Protein AF-A0A183SSN2-F1 (afdb_monomer_lite)

Radius of gyration: 12.51 Å; chains: 1; bounding box: 33×31×22 Å

Structure (mmCIF, N/CA/C/O backbone):
data_AF-A0A183SSN2-F1
#
_entry.id   AF-A0A183SSN2-F1
#
loop_
_atom_site.group_PDB
_atom_site.id
_atom_site.type_symbol
_atom_site.label_atom_id
_atom_site.label_alt_id
_atom_site.label_comp_id
_atom_site.label_asym_id
_atom_site.label_entity_id
_atom_site.label_seq_id
_atom_site.pdbx_PDB_ins_code
_atom_site.Cartn_x
_atom_site.Cartn_y
_atom_site.Cartn_z
_atom_site.occupancy
_atom_site.B_iso_or_equiv
_atom_site.auth_seq_id
_atom_site.auth_comp_id
_atom_site.auth_asym_id
_atom_site.auth_atom_id
_atom_site.pdbx_PDB_model_num
ATOM 1 N N . MET A 1 1 ? 4.564 11.929 6.408 1.00 53.88 1 MET A N 1
ATOM 2 C CA . MET A 1 1 ? 3.919 10.740 5.796 1.00 53.88 1 MET A CA 1
ATOM 3 C C . MET A 1 1 ? 4.933 9.597 5.706 1.00 53.88 1 MET A C 1
ATOM 5 O O . MET A 1 1 ? 5.938 9.748 5.029 1.00 53.88 1 MET A O 1
ATOM 9 N N . GLN A 1 2 ? 4.714 8.473 6.397 1.00 69.69 2 GLN A N 1
ATOM 10 C CA . GLN A 1 2 ? 5.642 7.323 6.456 1.00 69.69 2 GLN A CA 1
ATOM 11 C C . GLN A 1 2 ? 5.440 6.337 5.282 1.00 69.69 2 GLN A C 1
ATOM 13 O O . GLN A 1 2 ? 5.153 5.157 5.482 1.00 69.69 2 GLN A O 1
ATOM 18 N N . LEU A 1 3 ? 5.568 6.802 4.034 1.00 72.56 3 LEU A N 1
ATOM 19 C CA . LEU A 1 3 ? 5.409 5.934 2.851 1.00 72.56 3 LEU A CA 1
ATOM 20 C C . LEU A 1 3 ? 6.452 4.813 2.800 1.00 72.56 3 LEU A C 1
ATOM 22 O O . LEU A 1 3 ? 6.132 3.713 2.372 1.00 72.56 3 LEU A O 1
ATOM 26 N N . ARG A 1 4 ? 7.673 5.069 3.295 1.00 77.31 4 ARG A N 1
ATOM 27 C CA . ARG A 1 4 ? 8.749 4.066 3.370 1.00 77.31 4 ARG A CA 1
ATOM 28 C C . ARG A 1 4 ? 8.336 2.844 4.192 1.00 77.31 4 ARG A C 1
ATOM 30 O O . ARG A 1 4 ? 8.524 1.718 3.752 1.00 77.31 4 ARG A O 1
ATOM 37 N N . TRP A 1 5 ? 7.720 3.070 5.352 1.00 77.75 5 TRP A N 1
ATOM 38 C CA . TRP A 1 5 ? 7.252 1.998 6.232 1.00 77.75 5 TRP A CA 1
ATOM 39 C C . TRP A 1 5 ? 6.033 1.266 5.652 1.00 77.75 5 TRP A C 1
ATOM 41 O O . TRP A 1 5 ? 5.928 0.051 5.758 1.00 77.75 5 TRP A O 1
ATOM 51 N N . ARG A 1 6 ? 5.147 1.987 4.951 1.00 76.69 6 ARG A N 1
ATOM 52 C CA . ARG A 1 6 ? 3.996 1.389 4.253 1.00 76.69 6 ARG A CA 1
ATOM 53 C C . ARG A 1 6 ? 4.405 0.550 3.040 1.00 76.69 6 ARG A C 1
ATOM 55 O O . ARG A 1 6 ? 3.848 -0.520 2.846 1.00 76.69 6 ARG A O 1
ATOM 62 N N . GLY A 1 7 ? 5.398 0.995 2.270 1.00 80.06 7 GLY A N 1
ATOM 63 C CA . GLY A 1 7 ? 5.986 0.201 1.188 1.00 80.06 7 GLY A CA 1
ATOM 64 C C . GLY A 1 7 ? 6.723 -1.027 1.720 1.00 80.06 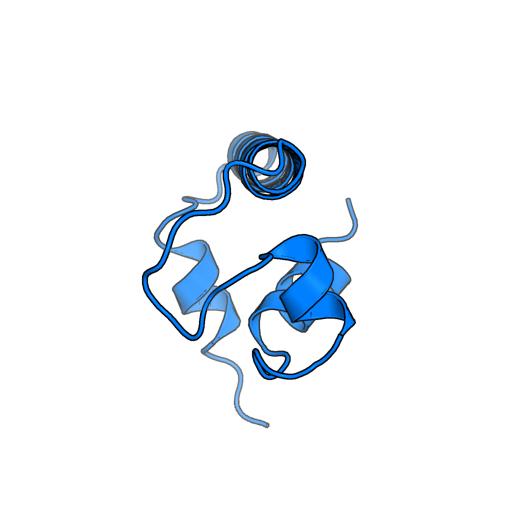7 GLY A C 1
ATOM 65 O O . GLY A 1 7 ? 6.606 -2.107 1.155 1.00 80.06 7 GLY A O 1
ATOM 66 N N . HIS A 1 8 ? 7.410 -0.901 2.861 1.00 81.94 8 HIS A N 1
ATOM 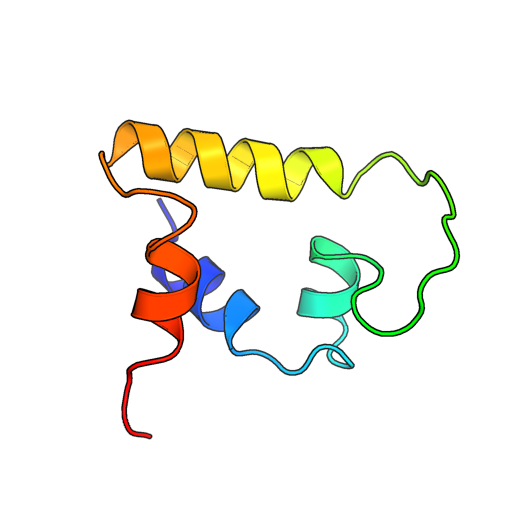67 C CA . HIS A 1 8 ? 7.985 -2.059 3.545 1.00 81.94 8 HIS A CA 1
ATOM 68 C C . HIS A 1 8 ? 6.906 -3.071 3.950 1.00 81.94 8 HIS A C 1
ATOM 70 O O . HIS A 1 8 ? 7.074 -4.259 3.708 1.00 81.94 8 HIS A O 1
ATOM 76 N N . LEU A 1 9 ? 5.771 -2.606 4.477 1.00 78.06 9 LEU A N 1
ATOM 77 C CA . LEU A 1 9 ? 4.656 -3.470 4.861 1.00 78.06 9 LEU A CA 1
ATOM 78 C C . LEU A 1 9 ? 4.043 -4.237 3.678 1.00 78.06 9 LEU A C 1
ATOM 80 O O . LEU A 1 9 ? 3.624 -5.371 3.857 1.00 78.06 9 LEU A O 1
ATOM 84 N N . VAL A 1 10 ? 4.001 -3.646 2.479 1.00 77.69 10 VAL A N 1
ATOM 85 C CA . VAL A 1 10 ? 3.537 -4.333 1.256 1.00 77.69 10 VAL A CA 1
ATOM 86 C C . VAL A 1 10 ? 4.481 -5.461 0.841 1.00 77.69 10 VAL A C 1
ATOM 88 O O . VAL A 1 10 ? 4.019 -6.506 0.393 1.00 77.69 10 VAL A O 1
ATOM 91 N N . ARG A 1 11 ? 5.790 -5.267 1.029 1.00 78.94 11 ARG A N 1
ATOM 92 C CA . ARG A 1 11 ? 6.836 -6.254 0.706 1.00 78.94 11 ARG A CA 1
ATOM 93 C C . ARG A 1 11 ? 7.043 -7.311 1.780 1.00 78.94 11 ARG A C 1
ATOM 95 O O . ARG A 1 11 ? 7.721 -8.301 1.535 1.00 78.94 11 ARG A O 1
ATOM 102 N N . MET A 1 12 ? 6.551 -7.076 2.994 1.00 82.31 12 MET A N 1
ATOM 103 C CA . MET A 1 12 ? 6.582 -8.102 4.027 1.00 82.31 12 MET A CA 1
ATOM 104 C C . MET A 1 12 ? 5.781 -9.313 3.552 1.00 82.31 12 MET A C 1
ATOM 106 O O . MET A 1 12 ? 4.830 -9.183 2.787 1.00 82.31 12 MET A O 1
ATOM 110 N N . ASP A 1 13 ? 6.176 -10.491 4.005 1.00 80.56 13 ASP A N 1
ATOM 111 C CA . ASP A 1 13 ? 5.412 -11.702 3.744 1.00 80.56 13 ASP A CA 1
ATOM 112 C C . ASP A 1 13 ? 4.040 -11.645 4.454 1.00 80.56 13 ASP A C 1
ATOM 114 O O . ASP A 1 13 ? 3.919 -11.047 5.531 1.00 80.56 13 ASP A O 1
ATOM 118 N N . ASP A 1 14 ? 2.999 -12.204 3.832 1.00 74.25 14 ASP A N 1
ATOM 119 C CA . ASP A 1 14 ? 1.614 -12.158 4.328 1.00 74.25 14 ASP A CA 1
ATOM 120 C C . ASP A 1 14 ? 1.398 -12.967 5.616 1.00 74.25 14 ASP A C 1
ATOM 122 O O . ASP A 1 14 ? 0.451 -12.694 6.362 1.00 74.25 14 ASP A O 1
ATOM 126 N N . GLU A 1 15 ? 2.311 -13.883 5.944 1.00 78.44 15 GLU A N 1
ATOM 127 C CA . GLU A 1 15 ? 2.334 -14.603 7.217 1.00 78.44 15 GLU A CA 1
ATOM 128 C C . GLU A 1 15 ? 2.863 -13.733 8.362 1.00 78.44 15 GLU A C 1
ATOM 130 O O . GLU A 1 15 ? 2.564 -13.981 9.537 1.00 78.44 15 GLU A O 1
ATOM 135 N N . ARG A 1 16 ? 3.618 -12.667 8.053 1.00 81.50 16 ARG A N 1
ATOM 136 C CA . ARG A 1 16 ? 4.183 -11.798 9.088 1.00 81.50 16 ARG A CA 1
ATOM 137 C C . ARG A 1 16 ? 3.079 -11.028 9.797 1.00 81.50 16 ARG A C 1
ATOM 139 O O . ARG A 1 16 ? 2.311 -10.287 9.182 1.00 81.50 16 ARG A O 1
ATOM 146 N N . LEU A 1 17 ? 3.096 -11.119 11.128 1.00 76.88 17 LEU A N 1
ATOM 147 C CA . LEU A 1 17 ? 2.125 -10.493 12.030 1.00 76.88 17 LEU A CA 1
ATOM 148 C C . LEU A 1 17 ? 1.789 -9.035 11.680 1.00 76.88 17 LEU A C 1
ATOM 150 O O . LEU A 1 17 ? 0.606 -8.716 11.680 1.00 76.88 17 LEU A O 1
ATOM 154 N N . PRO A 1 18 ? 2.740 -8.149 11.321 1.00 77.12 18 PRO A N 1
ATOM 155 C CA . PRO A 1 18 ? 2.390 -6.787 10.933 1.00 77.12 18 PRO A CA 1
ATOM 156 C C . PRO A 1 18 ? 1.518 -6.741 9.673 1.00 77.12 18 PRO A C 1
ATOM 158 O O . PRO A 1 18 ? 0.449 -6.136 9.696 1.00 77.12 18 PRO A O 1
ATOM 161 N N . LYS A 1 19 ? 1.904 -7.417 8.583 1.00 77.12 19 LYS A N 1
ATOM 162 C CA . LYS A 1 19 ? 1.119 -7.420 7.339 1.00 77.12 19 LYS A CA 1
ATOM 163 C C . LYS A 1 19 ? -0.223 -8.109 7.549 1.00 77.12 19 LYS A C 1
ATOM 165 O O . LYS A 1 19 ? -1.252 -7.563 7.159 1.00 77.12 19 LYS A O 1
ATOM 170 N N . ARG A 1 20 ? -0.236 -9.212 8.297 1.00 75.19 20 ARG A N 1
ATOM 171 C CA . ARG A 1 20 ? -1.459 -9.899 8.709 1.00 75.19 20 ARG A CA 1
ATOM 172 C C . ARG A 1 20 ? -2.347 -9.054 9.615 1.00 75.19 20 ARG A C 1
ATOM 174 O O . ARG A 1 20 ? -3.546 -9.175 9.503 1.00 75.19 20 ARG A O 1
ATOM 181 N N . LEU A 1 21 ? -1.837 -8.168 10.462 1.00 75.25 21 LEU A N 1
ATOM 182 C CA . LEU A 1 21 ? -2.670 -7.305 11.311 1.00 75.25 21 LEU A CA 1
ATOM 183 C C . LEU A 1 21 ? -3.260 -6.124 10.520 1.00 75.25 21 LEU A C 1
ATOM 185 O O . LEU A 1 21 ? -4.420 -5.761 10.704 1.00 75.25 21 LEU A O 1
ATOM 189 N N . PHE A 1 22 ? -2.479 -5.541 9.607 1.00 70.50 22 PHE A N 1
ATOM 190 C CA . PHE A 1 22 ? -2.889 -4.371 8.820 1.00 70.50 22 PHE A CA 1
ATOM 191 C C . PHE A 1 22 ? -3.720 -4.725 7.574 1.00 70.50 22 PHE A C 1
ATOM 193 O O . PHE A 1 22 ? -4.656 -3.997 7.233 1.00 70.50 22 PHE A O 1
ATOM 200 N N . TYR A 1 23 ? -3.411 -5.842 6.909 1.00 70.44 23 TYR A N 1
ATOM 201 C CA . TYR A 1 23 ? -4.142 -6.376 5.755 1.00 70.44 23 TYR A CA 1
ATOM 202 C C . TYR A 1 23 ? -5.085 -7.528 6.109 1.00 70.44 23 TYR A C 1
ATOM 204 O O . TYR A 1 23 ? -5.879 -7.884 5.240 1.00 70.44 23 TYR A O 1
ATOM 212 N N . GLY A 1 24 ? -5.0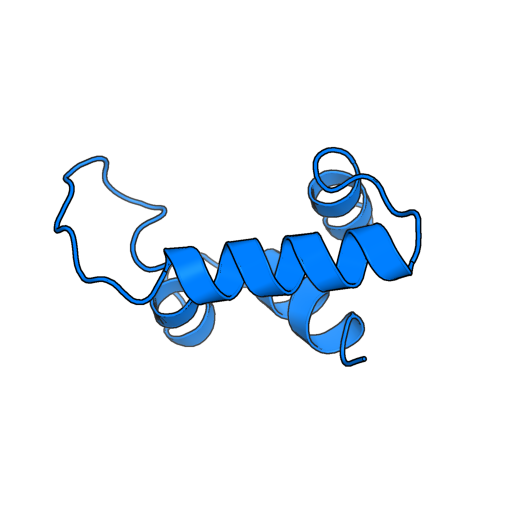42 -8.059 7.347 1.00 66.12 24 GLY A N 1
ATOM 213 C CA . GLY A 1 24 ? -6.035 -8.882 8.087 1.00 66.12 24 GLY A CA 1
ATOM 214 C C . GLY A 1 24 ? -6.609 -10.149 7.445 1.00 66.12 24 GLY A C 1
ATOM 215 O O . GLY A 1 24 ? -7.672 -10.531 7.890 1.00 66.12 24 GLY A O 1
ATOM 216 N N . ASP A 1 25 ? -6.090 -10.634 6.310 1.00 57.72 25 ASP A N 1
ATOM 217 C CA . ASP A 1 25 ? -6.429 -11.890 5.586 1.00 57.72 25 ASP A CA 1
ATOM 218 C C . ASP A 1 25 ? -6.080 -11.663 4.109 1.00 57.72 25 ASP A C 1
ATOM 220 O O . ASP A 1 25 ? -6.897 -11.111 3.367 1.00 57.72 25 ASP A O 1
ATOM 224 N N . VAL A 1 26 ? -4.866 -12.024 3.696 1.00 55.00 26 VAL A N 1
ATOM 225 C CA . VAL A 1 26 ? -4.487 -12.135 2.272 1.00 55.00 26 VAL A CA 1
ATOM 226 C C . VAL A 1 26 ? -4.345 -13.606 1.844 1.00 55.00 26 VAL A C 1
ATOM 228 O O . VAL A 1 26 ? -4.278 -13.883 0.657 1.00 55.00 26 VAL A O 1
ATOM 231 N N . ALA A 1 27 ? -4.418 -14.570 2.768 1.00 51.00 27 ALA A N 1
ATOM 232 C CA . ALA A 1 27 ? -4.161 -15.976 2.441 1.00 51.00 27 ALA A CA 1
ATOM 233 C C . ALA A 1 27 ? -5.413 -16.827 2.144 1.00 51.00 27 ALA A C 1
ATOM 235 O O . ALA A 1 27 ? -5.327 -17.763 1.357 1.00 51.00 27 ALA A O 1
ATOM 236 N N . THR A 1 28 ? -6.588 -16.529 2.714 1.00 50.81 28 THR A N 1
ATOM 237 C CA . THR A 1 28 ? -7.727 -17.462 2.621 1.00 50.81 28 THR A CA 1
ATOM 238 C C . THR A 1 28 ? -9.047 -16.709 2.513 1.00 50.81 28 THR A C 1
ATOM 240 O O . THR A 1 28 ? -9.402 -15.916 3.379 1.00 50.81 28 THR A O 1
ATOM 243 N N . GLY A 1 29 ? -9.777 -16.938 1.421 1.00 48.66 29 GLY A N 1
ATOM 244 C CA . GLY A 1 29 ? -11.003 -16.232 1.037 1.00 48.66 29 GLY A CA 1
ATOM 245 C C . GLY A 1 29 ? -12.247 -16.507 1.894 1.00 48.66 29 GLY A C 1
ATOM 246 O O . GLY A 1 29 ? -13.311 -16.752 1.335 1.00 48.66 29 GLY A O 1
ATOM 247 N N . ALA A 1 30 ? -12.162 -16.423 3.224 1.00 51.25 30 ALA A N 1
ATOM 248 C CA . ALA A 1 30 ? -13.317 -16.511 4.119 1.00 51.25 30 ALA A CA 1
ATOM 249 C C . ALA A 1 30 ? -13.430 -15.240 4.975 1.00 51.25 30 ALA A C 1
ATOM 251 O O . ALA A 1 30 ? -12.587 -14.947 5.815 1.00 51.25 30 ALA A O 1
ATOM 252 N N . ARG A 1 31 ? -14.483 -14.449 4.732 1.00 56.38 31 ARG A N 1
ATOM 253 C CA . ARG A 1 31 ? -14.723 -13.164 5.406 1.00 56.38 31 ARG A CA 1
ATOM 254 C C . ARG A 1 31 ? -15.110 -13.356 6.872 1.00 56.38 31 ARG A C 1
ATOM 256 O O . ARG A 1 31 ? -16.200 -13.844 7.150 1.00 56.38 31 ARG A O 1
ATOM 263 N N . GLN A 1 32 ? -14.334 -12.766 7.777 1.00 55.16 32 GLN A N 1
ATOM 264 C CA . GLN A 1 32 ? -14.865 -12.228 9.030 1.00 55.16 32 GLN A CA 1
ATOM 265 C C . GLN A 1 32 ? -14.803 -10.703 8.967 1.00 55.16 32 GLN A C 1
ATOM 267 O O . GLN A 1 32 ? -13.755 -10.101 8.732 1.00 55.16 32 GLN A O 1
ATOM 272 N N . GLN A 1 33 ? -15.961 -10.061 9.098 1.00 56.75 33 GLN A N 1
ATOM 273 C CA . GLN A 1 33 ? -16.147 -8.620 8.940 1.00 56.75 33 GLN A CA 1
ATOM 274 C C . GLN A 1 33 ? -15.632 -7.867 10.181 1.00 56.75 33 GLN A C 1
ATOM 276 O O . GLN A 1 33 ? -16.363 -7.129 10.829 1.00 56.75 33 GLN A O 1
ATOM 281 N N . ILE A 1 34 ? -14.364 -8.064 10.542 1.00 48.41 34 ILE A N 1
ATOM 282 C CA . ILE A 1 34 ? -13.744 -7.403 11.689 1.00 48.41 34 ILE A CA 1
ATOM 283 C C . ILE A 1 34 ? -13.301 -6.010 11.223 1.00 48.41 34 ILE A C 1
ATOM 285 O O . ILE A 1 34 ? -12.357 -5.839 10.448 1.00 48.41 34 ILE A O 1
ATOM 289 N N . GLY A 1 35 ? -14.075 -5.003 11.632 1.00 56.31 35 GLY A N 1
ATOM 290 C CA . GLY A 1 35 ? -14.171 -3.649 11.070 1.00 56.31 35 GLY A CA 1
ATOM 291 C C . GLY A 1 35 ? -12.954 -2.718 11.169 1.00 56.31 35 GLY A C 1
ATOM 292 O O . GLY A 1 35 ? -13.142 -1.510 11.279 1.00 56.31 35 GLY A O 1
ATOM 293 N N . GLN A 1 36 ? -11.716 -3.218 11.086 1.00 56.97 36 GLN A N 1
ATOM 294 C CA . GLN A 1 36 ? -10.505 -2.382 11.152 1.00 56.97 36 GLN A CA 1
ATOM 295 C C . GLN A 1 36 ? -9.657 -2.350 9.867 1.00 56.97 36 GLN A C 1
ATOM 297 O O . GLN A 1 36 ? -9.059 -1.313 9.575 1.00 56.97 36 GLN A O 1
ATOM 302 N N . LYS A 1 37 ? -9.681 -3.392 9.021 1.00 55.69 37 LYS A N 1
ATOM 303 C CA . LYS A 1 37 ? -8.945 -3.413 7.732 1.00 55.69 37 LYS A CA 1
ATOM 304 C C . LYS A 1 37 ? -9.260 -2.249 6.800 1.00 55.69 37 LYS A C 1
ATOM 306 O O . LYS A 1 37 ? -8.368 -1.703 6.151 1.00 55.69 37 LYS A O 1
ATOM 311 N N . ARG A 1 38 ? -10.552 -1.911 6.690 1.00 59.34 38 ARG A N 1
ATOM 312 C CA . ARG A 1 38 ? -11.041 -0.854 5.788 1.00 59.34 38 ARG A CA 1
ATOM 313 C C . ARG A 1 38 ? -10.306 0.457 6.086 1.00 59.34 38 ARG A C 1
ATOM 315 O O . ARG A 1 38 ? -9.761 1.077 5.184 1.00 59.34 38 ARG A O 1
ATOM 322 N N . ARG A 1 39 ? -10.101 0.755 7.373 1.00 65.12 39 ARG A N 1
ATOM 323 C CA . ARG A 1 39 ? -9.399 1.949 7.858 1.00 65.12 39 ARG A CA 1
ATOM 324 C C . ARG A 1 39 ? -7.958 2.068 7.357 1.00 65.12 39 ARG A C 1
ATOM 326 O O . ARG A 1 39 ? -7.560 3.174 6.996 1.00 65.12 39 ARG A O 1
ATOM 333 N N . TYR A 1 40 ? -7.183 0.979 7.303 1.00 71.88 40 TYR A N 1
ATOM 334 C CA . TYR A 1 40 ? -5.802 1.039 6.807 1.00 71.88 40 TYR A CA 1
ATOM 335 C C . TYR A 1 40 ? -5.759 1.324 5.303 1.00 71.88 40 TYR A C 1
ATOM 337 O O . TYR A 1 40 ? -5.127 2.300 4.892 1.00 71.88 40 TYR A O 1
ATOM 345 N N . LYS A 1 41 ? -6.475 0.529 4.490 1.00 73.50 41 LYS A N 1
ATOM 346 C CA . LYS A 1 41 ? -6.519 0.726 3.030 1.00 73.50 41 LYS A CA 1
ATOM 347 C C . LYS A 1 41 ? -7.090 2.100 2.661 1.00 73.50 41 LYS A C 1
ATOM 349 O O . LYS A 1 41 ? -6.550 2.758 1.776 1.00 73.50 41 LYS A O 1
ATOM 354 N N . ASP A 1 42 ? -8.101 2.582 3.381 1.00 76.75 42 ASP A N 1
ATOM 355 C CA . ASP A 1 42 ? -8.705 3.898 3.145 1.00 76.75 42 ASP A CA 1
ATOM 356 C C . ASP A 1 42 ? -7.757 5.043 3.535 1.00 76.75 42 ASP A C 1
ATOM 358 O O . ASP A 1 42 ? -7.621 6.026 2.802 1.00 76.75 42 ASP A O 1
ATOM 362 N N . THR A 1 43 ? -7.029 4.901 4.648 1.00 77.56 43 THR A N 1
ATOM 363 C CA . THR A 1 43 ? -6.007 5.878 5.061 1.00 77.56 43 THR A CA 1
ATOM 364 C C . THR A 1 43 ? -4.839 5.895 4.077 1.00 77.56 43 THR A C 1
ATOM 366 O O . THR A 1 43 ? -4.331 6.964 3.740 1.00 77.56 43 THR A O 1
ATOM 369 N N . LEU A 1 44 ? -4.425 4.727 3.579 1.00 77.81 44 LEU A N 1
ATOM 370 C CA . LEU A 1 44 ? -3.410 4.599 2.539 1.00 77.81 44 LEU A CA 1
ATOM 371 C C . LEU A 1 44 ? -3.865 5.280 1.245 1.00 77.81 44 LEU A C 1
ATOM 373 O O . LEU A 1 44 ? -3.148 6.134 0.732 1.00 77.81 44 LEU A O 1
ATOM 377 N N . LYS A 1 45 ? -5.084 4.993 0.779 1.00 78.62 45 LYS A N 1
ATOM 378 C CA . LYS A 1 45 ? -5.666 5.603 -0.421 1.00 78.62 45 LYS A CA 1
ATOM 379 C C . LYS A 1 45 ? -5.782 7.125 -0.295 1.00 78.62 45 LYS A C 1
ATOM 381 O O . LYS A 1 45 ? -5.472 7.837 -1.247 1.00 78.62 45 LYS A O 1
ATOM 386 N N . LYS A 1 46 ? -6.153 7.641 0.884 1.00 82.31 46 LYS A N 1
ATOM 387 C CA . LYS A 1 46 ? -6.186 9.086 1.168 1.00 82.31 46 LYS A CA 1
ATOM 388 C C . LYS A 1 46 ? -4.792 9.714 1.086 1.00 82.31 46 LYS A C 1
ATOM 390 O O . LYS A 1 46 ? -4.639 10.739 0.428 1.00 82.31 46 LYS A O 1
ATOM 395 N N . SER A 1 47 ? -3.780 9.094 1.699 1.00 79.56 47 SER A N 1
ATOM 396 C CA . SER A 1 47 ? -2.393 9.578 1.629 1.00 79.56 47 SER A CA 1
ATOM 397 C C . SER A 1 47 ? -1.830 9.537 0.206 1.00 79.56 47 SER A C 1
ATOM 399 O O . SER A 1 47 ? -1.136 10.463 -0.192 1.00 79.56 47 SER A O 1
ATOM 401 N N . LEU A 1 48 ? -2.141 8.495 -0.570 1.00 82.00 48 LEU A N 1
ATOM 402 C CA . LEU A 1 48 ? -1.705 8.370 -1.964 1.00 82.00 48 LEU A CA 1
ATOM 403 C C . LEU A 1 48 ? -2.369 9.422 -2.861 1.00 82.00 48 LEU A C 1
ATOM 405 O O . LEU A 1 48 ? -1.682 10.077 -3.638 1.00 82.00 48 LEU A O 1
ATOM 409 N N . LYS A 1 49 ? -3.671 9.682 -2.673 1.00 82.38 49 LYS A N 1
ATOM 410 C CA . LYS A 1 49 ? -4.390 10.747 -3.390 1.00 82.38 49 LYS A CA 1
ATOM 411 C C . LYS A 1 49 ? -3.829 12.140 -3.082 1.00 82.38 49 LYS A C 1
ATOM 413 O O . LYS A 1 49 ? -3.733 12.962 -3.984 1.00 82.38 49 LYS A O 1
ATOM 418 N N . GLN A 1 50 ? -3.421 12.394 -1.835 1.00 83.69 50 GLN A N 1
ATOM 419 C CA . GLN A 1 50 ? -2.754 13.648 -1.449 1.00 83.69 50 GLN A CA 1
ATOM 420 C C . GLN A 1 50 ? -1.395 13.843 -2.134 1.00 83.69 50 GLN A C 1
ATOM 422 O O . GLN A 1 50 ? -0.956 14.975 -2.296 1.00 83.69 50 GLN A O 1
ATOM 427 N N . LEU A 1 51 ? -0.746 12.753 -2.538 1.00 80.94 51 LEU A N 1
ATOM 428 C CA . LEU A 1 51 ? 0.542 12.756 -3.230 1.00 80.94 51 LEU A CA 1
ATOM 429 C C . LEU A 1 51 ? 0.399 12.604 -4.750 1.00 80.94 51 LEU A C 1
ATOM 431 O O . LEU A 1 51 ? 1.407 12.491 -5.433 1.00 80.94 51 LEU A O 1
ATOM 435 N N . GLN A 1 52 ? -0.837 12.577 -5.266 1.00 79.62 52 GLN A N 1
ATOM 436 C CA . GLN A 1 52 ? -1.156 12.324 -6.677 1.00 79.62 52 GLN A CA 1
ATOM 437 C C . GLN A 1 52 ? -0.607 10.986 -7.211 1.00 79.62 52 GLN A C 1
ATOM 439 O O . GLN A 1 52 ? -0.365 10.831 -8.403 1.00 79.62 52 GLN A O 1
ATOM 444 N N . ILE A 1 53 ? -0.44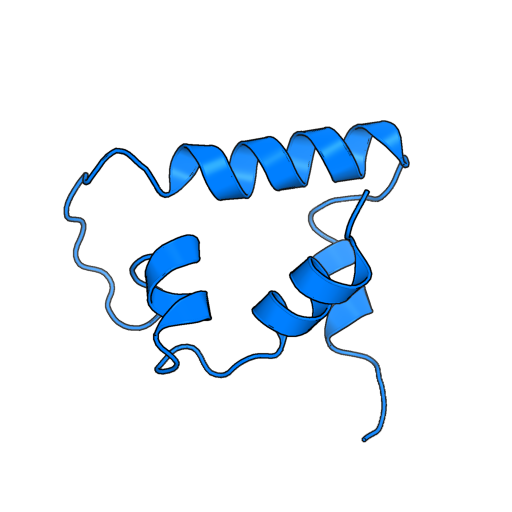5 9.990 -6.334 1.00 80.81 53 ILE A N 1
ATOM 445 C CA . ILE A 1 53 ? 0.008 8.646 -6.706 1.00 80.81 53 ILE A CA 1
ATOM 446 C C . ILE A 1 53 ? -1.219 7.746 -6.874 1.00 80.81 53 ILE A C 1
ATOM 448 O O . ILE A 1 53 ? -2.052 7.629 -5.969 1.00 80.81 53 ILE A O 1
ATOM 452 N N . ASN A 1 54 ? -1.323 7.076 -8.022 1.00 76.50 54 ASN A N 1
ATOM 453 C CA . ASN A 1 54 ? -2.385 6.108 -8.277 1.00 76.50 54 ASN A CA 1
ATOM 454 C C . ASN A 1 54 ? -2.247 4.899 -7.348 1.00 76.50 54 ASN A C 1
ATOM 456 O O . ASN A 1 54 ? -1.203 4.254 -7.301 1.00 76.50 54 ASN A O 1
ATOM 460 N N . SER A 1 55 ? -3.322 4.549 -6.635 1.00 69.50 55 SER A N 1
ATOM 461 C CA . SER A 1 55 ? -3.296 3.420 -5.698 1.00 69.50 55 SER A CA 1
ATOM 462 C C . SER A 1 55 ? -3.083 2.069 -6.380 1.00 69.50 55 SER A C 1
ATOM 464 O O . SER A 1 55 ? -2.499 1.189 -5.766 1.00 69.50 55 SER A O 1
ATOM 466 N N . ALA A 1 56 ? -3.550 1.915 -7.625 1.00 72.00 56 ALA A N 1
ATOM 467 C CA . ALA A 1 56 ? -3.377 0.692 -8.412 1.00 72.00 56 ALA A CA 1
ATOM 468 C C . ALA A 1 56 ? -1.924 0.506 -8.876 1.00 72.00 56 ALA A C 1
ATOM 470 O O . ALA A 1 56 ? -1.399 -0.596 -8.838 1.00 72.00 56 ALA A O 1
ATOM 471 N N . THR A 1 57 ? -1.259 1.598 -9.257 1.00 73.12 57 THR A N 1
ATOM 472 C CA . THR A 1 57 ? 0.137 1.583 -9.715 1.00 73.12 57 THR A CA 1
ATOM 473 C C . THR A 1 57 ? 1.123 1.563 -8.546 1.00 73.12 57 THR A C 1
ATOM 475 O O . THR A 1 57 ? 2.253 1.127 -8.692 1.00 73.12 57 THR A O 1
ATOM 478 N N . TRP A 1 58 ? 0.723 2.035 -7.361 1.00 75.06 58 TRP A N 1
ATOM 479 C CA . TRP A 1 58 ? 1.610 2.097 -6.198 1.00 75.06 58 TRP A CA 1
ATOM 480 C C . TRP A 1 58 ? 2.064 0.722 -5.699 1.00 75.06 58 TRP A C 1
ATOM 482 O O . TRP A 1 58 ? 3.219 0.580 -5.309 1.00 75.06 58 TRP A O 1
ATOM 492 N N . GLU A 1 59 ? 1.176 -0.274 -5.694 1.00 72.94 59 GLU A N 1
ATOM 493 C CA . GLU A 1 59 ? 1.515 -1.625 -5.231 1.00 72.94 59 GLU A CA 1
ATOM 494 C C . GLU A 1 59 ? 2.613 -2.224 -6.125 1.00 72.94 59 GLU A C 1
ATOM 496 O O . GLU A 1 59 ? 3.640 -2.670 -5.613 1.00 72.94 59 GLU A O 1
ATOM 501 N N . ASP A 1 60 ? 2.466 -2.051 -7.439 1.00 73.06 60 ASP A N 1
ATOM 502 C CA . ASP A 1 60 ? 3.429 -2.415 -8.484 1.00 73.06 60 ASP A CA 1
ATOM 503 C C . ASP A 1 60 ? 4.776 -1.678 -8.332 1.00 73.06 60 ASP A C 1
ATOM 505 O O . ASP A 1 60 ? 5.825 -2.299 -8.167 1.00 73.06 60 ASP A O 1
ATOM 509 N N . LEU A 1 61 ? 4.743 -0.346 -8.189 1.00 72.19 61 LEU A N 1
ATOM 510 C CA . LEU A 1 61 ? 5.931 0.489 -7.937 1.00 72.19 61 LEU A CA 1
ATOM 511 C C . LEU A 1 61 ? 6.678 0.115 -6.652 1.00 72.19 61 LEU A C 1
ATOM 513 O O . LEU A 1 61 ? 7.863 0.417 -6.494 1.00 72.19 61 LEU A O 1
ATOM 517 N N . THR A 1 62 ? 5.986 -0.485 -5.682 1.00 69.31 62 THR A N 1
ATOM 518 C CA . THR A 1 62 ? 6.637 -0.955 -4.462 1.00 69.31 62 THR A CA 1
ATOM 519 C C . THR A 1 62 ? 7.239 -2.344 -4.600 1.00 69.31 62 THR A C 1
ATOM 521 O O . THR A 1 62 ? 8.157 -2.612 -3.830 1.00 69.31 62 THR A O 1
ATOM 524 N N . GLN A 1 63 ? 6.817 -3.184 -5.545 1.00 67.88 63 GLN A N 1
ATOM 525 C CA . GLN A 1 63 ? 7.449 -4.488 -5.795 1.00 67.88 63 GLN A CA 1
ATOM 526 C C . GLN A 1 63 ? 8.792 -4.348 -6.524 1.00 67.88 63 GLN A C 1
ATOM 528 O O . GLN A 1 63 ? 9.725 -5.092 -6.237 1.00 67.88 63 GLN A O 1
ATOM 533 N N . ASP A 1 64 ? 8.916 -3.342 -7.389 1.00 64.19 64 ASP A N 1
ATOM 534 C CA . ASP A 1 64 ? 10.008 -3.213 -8.360 1.00 64.19 64 ASP A CA 1
ATOM 535 C C . ASP A 1 64 ? 11.290 -2.571 -7.784 1.00 64.19 64 ASP A C 1
ATOM 537 O O . ASP A 1 64 ? 11.790 -1.541 -8.242 1.00 64.19 64 ASP A O 1
ATOM 541 N N . ARG A 1 65 ? 11.828 -3.147 -6.699 1.00 54.59 65 ARG A N 1
ATOM 542 C CA . ARG A 1 65 ? 13.169 -2.798 -6.207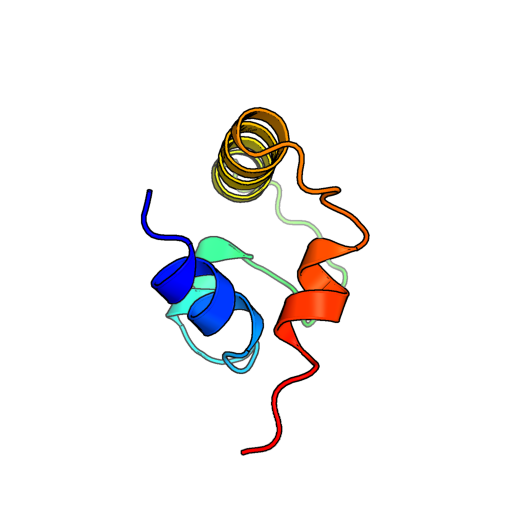 1.00 54.59 65 ARG A CA 1
ATOM 543 C C . ARG A 1 65 ? 14.036 -4.056 -6.152 1.00 54.59 65 ARG A C 1
ATOM 545 O O . ARG A 1 65 ? 13.729 -4.915 -5.325 1.00 54.59 65 ARG A O 1
ATOM 552 N N . PRO A 1 66 ? 15.116 -4.155 -6.954 1.00 52.19 66 PRO A N 1
ATOM 553 C CA . PRO A 1 66 ? 16.072 -5.246 -6.806 1.00 52.19 66 PRO A CA 1
ATOM 554 C C . PRO A 1 66 ? 16.647 -5.222 -5.382 1.00 52.19 66 PRO A C 1
ATOM 556 O O . PRO A 1 66 ? 16.811 -4.145 -4.795 1.00 52.19 66 PRO A O 1
ATOM 559 N N . ALA A 1 67 ? 16.823 -6.419 -4.819 1.00 55.97 67 ALA A N 1
ATOM 560 C CA . ALA A 1 67 ? 17.275 -6.645 -3.447 1.00 55.97 67 ALA A CA 1
ATOM 561 C C . ALA A 1 67 ? 18.603 -5.939 -3.144 1.00 55.97 67 ALA A C 1
ATOM 563 O O . ALA A 1 67 ? 19.492 -5.954 -4.024 1.00 55.97 67 ALA A O 1
#

Foldseek 3Di:
DPVVVVLVLLVDDCPDPSVCVQCVDPDDPDDDPPPRNVVNLVVVCVVCVVV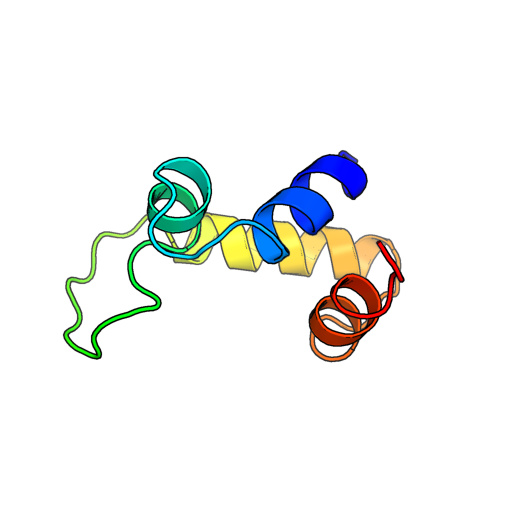VHDPVCVSVVSVPDDD

Secondary structure (DSSP, 8-state):
--HHHHHHHHHS-TTSHHHHHHH--SS-------TTHHHHHHHHHHHHHHTT--HHHHHHHHH----

Sequence (67 aa):
MQLRWRGHLVRMDDERLPKRLFYGDVATGARQQIGQKRRYKDTLKKSLKQLQINSATWEDLTQDRPA

Organism: Schistocephalus solidus (NCBI:txid70667)

pLDDT: mean 70.01, std 10.54, range [48.41, 83.69]